Protein AF-A0A9Q3H487-F1 (afdb_monomer_lite)

Structure (mmCIF, N/CA/C/O backbone):
data_AF-A0A9Q3H487-F1
#
_entry.id   AF-A0A9Q3H487-F1
#
loop_
_atom_site.group_PDB
_atom_site.id
_atom_site.type_symbol
_atom_site.label_atom_id
_atom_site.label_alt_id
_atom_site.label_comp_id
_atom_site.label_asym_id
_atom_site.label_entity_id
_atom_site.label_seq_id
_atom_site.pdbx_PDB_ins_code
_atom_site.Cartn_x
_atom_site.Cartn_y
_atom_site.Cartn_z
_atom_site.occupancy
_atom_site.B_iso_or_equiv
_atom_site.auth_seq_id
_atom_site.auth_comp_id
_atom_site.auth_asym_id
_atom_site.auth_atom_id
_atom_site.pdbx_PDB_model_num
ATOM 1 N N . MET A 1 1 ? -5.869 -7.335 19.721 1.00 42.38 1 MET A N 1
ATOM 2 C CA . MET A 1 1 ? -6.870 -6.559 20.500 1.00 42.38 1 MET A CA 1
ATOM 3 C C . MET A 1 1 ? -6.442 -5.082 20.641 1.00 42.38 1 MET A C 1
ATOM 5 O O . MET A 1 1 ? -6.232 -4.655 21.761 1.00 42.38 1 MET A O 1
ATOM 9 N N . ASN A 1 2 ? -6.281 -4.284 19.567 1.00 54.81 2 ASN A N 1
ATOM 10 C CA . ASN A 1 2 ? -5.865 -2.860 19.696 1.00 54.81 2 ASN A CA 1
ATOM 11 C C . ASN A 1 2 ? -6.256 -1.924 18.524 1.00 54.81 2 ASN A C 1
ATOM 13 O O . ASN A 1 2 ? -5.712 -0.834 18.406 1.00 54.81 2 ASN A O 1
ATOM 17 N N . GLU A 1 3 ? -7.222 -2.299 17.685 1.00 57.50 3 GLU A N 1
ATOM 18 C CA . GLU A 1 3 ? -7.500 -1.653 16.380 1.00 57.50 3 GLU A CA 1
ATOM 19 C C . GLU A 1 3 ? -7.966 -0.185 16.430 1.00 57.50 3 GLU A C 1
ATOM 21 O O . GLU A 1 3 ? -7.960 0.493 15.413 1.00 57.50 3 GLU A O 1
ATOM 26 N N . PHE A 1 4 ? -8.350 0.335 17.601 1.00 65.06 4 PHE A N 1
ATOM 27 C CA . PHE A 1 4 ? -8.796 1.727 17.765 1.00 65.06 4 PHE A CA 1
ATOM 28 C C . PHE A 1 4 ? -8.039 2.464 18.873 1.00 65.06 4 PHE A C 1
ATOM 30 O O . PHE A 1 4 ? -8.567 3.415 19.446 1.00 65.06 4 PHE A O 1
ATOM 37 N N . ARG A 1 5 ? -6.822 2.020 19.220 1.00 60.50 5 ARG A N 1
ATOM 38 C CA . ARG A 1 5 ? -6.048 2.618 20.323 1.00 60.50 5 ARG A CA 1
ATOM 39 C C . ARG A 1 5 ? -5.760 4.106 20.132 1.00 60.50 5 ARG A C 1
ATOM 41 O O . ARG A 1 5 ? -5.748 4.841 21.112 1.00 60.50 5 ARG A O 1
ATOM 48 N N . GLU A 1 6 ? -5.576 4.537 18.890 1.00 67.12 6 GLU A N 1
ATOM 49 C CA . GLU A 1 6 ? -5.302 5.935 18.533 1.00 67.12 6 GLU A CA 1
ATOM 50 C C . GLU A 1 6 ? -6.567 6.697 18.099 1.00 67.12 6 GLU A C 1
ATOM 52 O O . GLU A 1 6 ? -6.523 7.892 17.803 1.00 67.12 6 GLU A O 1
ATOM 57 N N . GLY A 1 7 ? -7.722 6.022 18.085 1.00 70.00 7 GLY A N 1
ATOM 58 C CA . GLY A 1 7 ? -8.989 6.599 17.658 1.00 70.00 7 GLY A CA 1
ATOM 59 C C . GLY A 1 7 ? -9.509 7.631 18.656 1.00 70.00 7 GLY A C 1
ATOM 60 O O . GLY A 1 7 ? -9.820 7.311 19.805 1.00 70.00 7 GLY A O 1
ATOM 61 N N . ARG A 1 8 ? -9.669 8.880 18.210 1.00 79.56 8 ARG A N 1
ATOM 62 C CA . ARG A 1 8 ? -10.319 9.933 19.000 1.00 79.56 8 ARG A CA 1
ATOM 63 C C . ARG A 1 8 ? -11.819 9.936 18.722 1.00 79.56 8 ARG A C 1
ATOM 65 O O . ARG A 1 8 ? -12.257 10.249 17.620 1.00 79.56 8 ARG A O 1
ATOM 72 N N . PHE A 1 9 ? -12.617 9.611 19.736 1.00 81.38 9 PHE A N 1
ATOM 73 C CA . PHE A 1 9 ? -14.069 9.784 19.677 1.00 81.38 9 PHE A CA 1
ATOM 74 C C . PHE A 1 9 ? -14.447 11.203 20.091 1.00 81.38 9 PHE A C 1
ATOM 76 O O . PHE A 1 9 ? -13.845 11.759 21.010 1.00 81.38 9 PHE A O 1
ATOM 83 N N . SER A 1 10 ? -15.497 11.752 19.478 1.00 85.31 10 SER A N 1
ATOM 84 C CA . SER A 1 10 ? -16.063 13.030 19.916 1.00 85.31 10 SER A CA 1
ATOM 85 C C . SER A 1 10 ? -16.408 13.005 21.413 1.00 85.31 10 SER A C 1
ATOM 87 O O . SER A 1 10 ? -16.913 12.003 21.942 1.00 85.31 10 SER A O 1
ATOM 89 N N . THR A 1 11 ? -16.160 14.124 22.094 1.00 85.50 11 THR A N 1
ATOM 90 C CA . THR A 1 11 ? -16.510 14.337 23.507 1.00 85.50 11 THR A CA 1
ATOM 91 C C . THR A 1 11 ? -18.019 14.431 23.724 1.00 85.50 11 THR A C 1
ATOM 93 O O . THR A 1 11 ? -18.489 14.149 24.821 1.00 85.50 11 THR A O 1
ATOM 96 N N . THR A 1 12 ? -18.785 14.742 22.676 1.00 91.19 12 THR A N 1
ATOM 97 C CA . THR A 1 12 ? -20.250 14.870 22.720 1.00 91.19 12 THR A CA 1
ATOM 98 C C . THR A 1 12 ? -20.990 13.531 22.733 1.00 91.19 12 THR A C 1
ATOM 100 O O . THR A 1 12 ? -22.189 13.489 22.996 1.00 91.19 12 THR A O 1
ATOM 103 N N . LEU A 1 13 ? -20.298 12.424 22.446 1.00 87.50 13 LEU A N 1
ATOM 104 C CA . LEU A 1 13 ? -20.909 11.100 22.390 1.00 87.50 13 LEU A CA 1
ATOM 105 C C . LEU A 1 13 ? -20.996 10.467 23.779 1.00 87.50 13 LEU A C 1
ATOM 107 O O . LEU A 1 13 ? -19.997 10.336 24.491 1.00 87.50 13 LEU A O 1
ATOM 111 N N . THR A 1 14 ? -22.180 9.957 24.108 1.00 90.62 14 THR A N 1
ATOM 112 C CA . THR A 1 14 ? -22.379 9.122 25.297 1.00 90.62 14 THR A CA 1
ATOM 113 C C . THR A 1 14 ? -21.645 7.785 25.165 1.00 90.62 14 THR A C 1
ATOM 115 O O . THR A 1 14 ? -21.397 7.284 24.062 1.00 90.62 14 THR A O 1
ATOM 118 N N . SER A 1 15 ? -21.355 7.139 26.297 1.00 86.06 15 SER A N 1
ATOM 119 C CA . SER A 1 15 ? -20.694 5.826 26.330 1.00 86.06 15 SER A CA 1
ATOM 120 C C . SER A 1 15 ? -21.438 4.767 25.505 1.00 86.06 15 SER A C 1
ATOM 122 O O . SER A 1 15 ? -20.813 3.966 24.810 1.00 86.06 15 SER A O 1
ATOM 124 N N . LYS A 1 16 ? -22.779 4.801 25.502 1.00 90.19 16 LYS A N 1
ATOM 125 C CA . LYS A 1 16 ? -23.620 3.878 24.721 1.00 90.19 16 LYS A CA 1
ATOM 126 C C . LYS A 1 16 ? -23.464 4.091 23.211 1.00 90.19 16 LYS A C 1
ATOM 128 O O . LYS A 1 16 ? -23.363 3.119 22.465 1.00 90.19 16 LYS A O 1
ATOM 133 N N . GLN A 1 17 ? -23.401 5.346 22.762 1.00 90.44 17 GLN A N 1
ATOM 134 C CA . GLN A 1 17 ? -23.209 5.681 21.347 1.00 90.44 17 GLN A CA 1
ATOM 135 C C . GLN A 1 17 ? -21.810 5.299 20.860 1.00 90.44 17 GLN A C 1
ATOM 137 O O . GLN A 1 17 ? -21.689 4.704 19.792 1.00 90.44 17 GLN A O 1
ATOM 142 N N . LYS A 1 18 ? -20.765 5.550 21.662 1.00 88.62 18 LYS A N 1
ATOM 143 C CA . LYS A 1 18 ? -19.392 5.112 21.347 1.00 88.62 18 LYS A CA 1
ATOM 144 C C . LYS A 1 18 ? -19.317 3.596 21.171 1.00 88.62 18 LYS A C 1
ATOM 146 O O . LYS A 1 18 ? -18.726 3.111 20.210 1.00 88.62 18 LYS A O 1
ATOM 151 N N . LEU A 1 19 ? -19.978 2.844 22.054 1.00 88.50 19 LEU A N 1
ATOM 152 C CA . LEU A 1 19 ? -20.025 1.386 21.970 1.00 88.50 19 LEU A CA 1
ATOM 153 C C . LEU A 1 19 ? -20.770 0.902 20.714 1.00 88.50 19 LEU A C 1
ATOM 155 O O . LEU A 1 19 ? -20.334 -0.043 20.059 1.00 88.50 19 LEU A O 1
ATOM 159 N N . SER A 1 20 ? -21.878 1.560 20.363 1.00 91.12 20 SER A N 1
ATOM 160 C CA . SER A 1 20 ? -22.628 1.272 19.136 1.00 91.12 20 SER A CA 1
ATOM 161 C C . SER A 1 20 ? -21.800 1.553 17.880 1.00 91.12 20 SER A C 1
ATOM 163 O O . SER A 1 20 ? -21.785 0.740 16.957 1.00 91.12 20 SER A O 1
ATOM 165 N N . LEU A 1 21 ? -21.073 2.671 17.860 1.00 88.38 21 LEU A N 1
ATOM 166 C CA . LEU A 1 21 ? -20.193 3.049 16.758 1.00 88.38 21 LEU A CA 1
ATOM 167 C C . LEU A 1 21 ? -19.059 2.034 16.585 1.00 88.38 21 LEU A C 1
ATOM 169 O O . LEU A 1 21 ? -18.841 1.548 15.482 1.00 88.38 21 LEU A O 1
ATOM 173 N N . LEU A 1 22 ? -18.400 1.637 17.676 1.00 88.00 22 LEU A N 1
ATOM 174 C CA . LEU A 1 22 ? -17.369 0.596 17.657 1.00 88.00 22 LEU A CA 1
ATOM 175 C C . LEU A 1 22 ? -17.895 -0.736 17.111 1.00 88.00 22 LEU A C 1
ATOM 177 O O . LEU A 1 22 ? -17.211 -1.392 16.329 1.00 88.00 22 LEU A O 1
ATOM 181 N N . LYS A 1 23 ? -19.115 -1.137 17.493 1.00 90.31 23 LYS A N 1
ATOM 182 C CA . LYS A 1 23 ? -19.755 -2.339 16.936 1.00 90.31 23 LYS A CA 1
ATOM 183 C C . LYS A 1 23 ? -19.975 -2.214 15.429 1.00 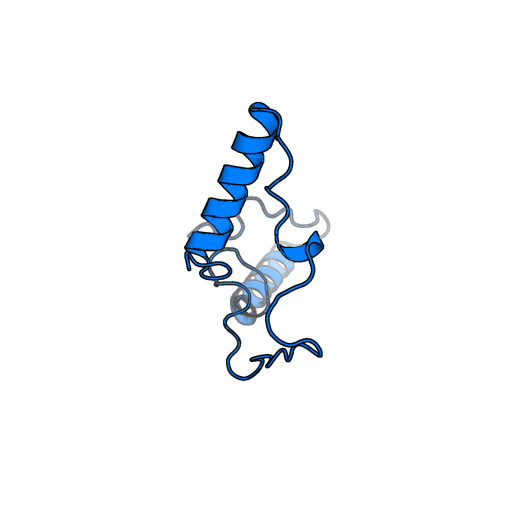90.31 23 LYS A C 1
ATOM 185 O O . LYS A 1 23 ? -19.707 -3.170 14.710 1.00 90.31 23 LYS A O 1
ATOM 190 N N . MET A 1 24 ? -20.434 -1.055 14.957 1.00 90.62 24 MET A N 1
ATOM 191 C CA . MET A 1 24 ? -20.653 -0.794 13.532 1.00 90.62 24 MET A CA 1
ATOM 192 C C . MET A 1 24 ? -19.338 -0.821 12.744 1.00 90.62 24 MET A C 1
ATOM 194 O O . MET A 1 24 ? -19.248 -1.536 11.750 1.00 90.62 24 MET A O 1
ATOM 198 N N . LEU A 1 25 ? -18.305 -0.123 13.225 1.00 87.81 25 LEU A N 1
ATOM 199 C CA . LEU A 1 25 ? -16.983 -0.090 12.592 1.00 87.81 25 LEU A CA 1
ATOM 200 C C . LEU A 1 25 ? -16.372 -1.490 12.498 1.00 87.81 25 LEU A C 1
ATOM 202 O O . LEU A 1 25 ? -15.854 -1.864 11.455 1.00 87.81 25 LEU A O 1
ATOM 206 N N . ARG A 1 26 ? -16.497 -2.299 13.557 1.00 86.06 26 ARG A N 1
ATOM 207 C CA . ARG A 1 26 ? -16.050 -3.699 13.540 1.00 86.06 26 ARG A CA 1
ATOM 208 C C . ARG A 1 26 ? -16.849 -4.560 12.571 1.00 86.06 26 ARG A C 1
ATOM 210 O O . ARG A 1 26 ? -16.265 -5.382 11.879 1.00 86.06 26 ARG A O 1
ATOM 217 N N . LYS A 1 27 ? -18.173 -4.387 12.522 1.00 90.69 27 LYS A N 1
ATOM 218 C CA . LYS A 1 27 ? -19.038 -5.130 11.595 1.00 90.69 27 LYS A CA 1
ATOM 219 C C . LYS A 1 27 ? -18.672 -4.836 10.137 1.00 90.69 27 LYS A C 1
ATOM 221 O O . LYS A 1 27 ? -18.675 -5.749 9.324 1.00 90.69 27 LYS A O 1
ATOM 226 N N . ASN A 1 28 ? -18.350 -3.582 9.831 1.00 88.25 28 ASN A N 1
ATOM 227 C CA . ASN A 1 28 ? -18.009 -3.121 8.486 1.00 88.25 28 ASN A CA 1
ATOM 228 C C . ASN A 1 28 ? -16.494 -3.000 8.261 1.00 88.25 28 ASN A C 1
ATOM 230 O O . ASN A 1 28 ? -16.079 -2.286 7.357 1.00 88.25 28 ASN A O 1
ATOM 234 N N . ARG A 1 29 ? -15.671 -3.698 9.056 1.00 82.12 29 ARG A N 1
ATOM 235 C CA . ARG A 1 29 ? -14.203 -3.683 8.964 1.00 82.12 29 ARG A CA 1
ATOM 236 C C . ARG A 1 29 ? -13.655 -3.772 7.525 1.00 82.12 29 ARG A C 1
ATOM 238 O O . ARG A 1 29 ? -12.852 -2.905 7.199 1.00 82.12 29 ARG A O 1
ATOM 245 N N . PRO A 1 30 ? -14.090 -4.719 6.664 1.00 79.56 30 PRO A N 1
ATOM 246 C CA . PRO A 1 30 ? -13.515 -4.869 5.319 1.00 79.56 30 PRO A CA 1
ATOM 247 C C . PRO A 1 30 ? -13.874 -3.726 4.357 1.00 79.56 30 PRO A C 1
ATOM 249 O O . PRO A 1 30 ? -13.307 -3.618 3.280 1.00 79.56 30 PRO A O 1
ATOM 252 N N . ALA A 1 31 ? -14.831 -2.861 4.711 1.00 82.69 31 ALA A N 1
ATOM 253 C CA . ALA A 1 31 ? -15.166 -1.693 3.896 1.00 82.69 31 ALA A CA 1
ATOM 254 C C . ALA A 1 31 ? -14.191 -0.521 4.106 1.00 82.69 31 ALA A C 1
ATOM 256 O O . ALA A 1 31 ? -14.258 0.471 3.383 1.00 82.69 31 ALA A O 1
ATOM 257 N N . PHE A 1 32 ? -13.317 -0.602 5.112 1.00 79.69 32 PHE A N 1
ATOM 258 C CA . PHE A 1 32 ? -12.329 0.425 5.414 1.00 79.69 32 PHE A CA 1
ATOM 259 C C . PHE A 1 32 ? -10.946 -0.037 4.967 1.00 79.69 32 PHE A C 1
ATOM 261 O O . PHE A 1 32 ? -10.585 -1.195 5.154 1.00 79.69 32 PHE A O 1
ATOM 268 N N . ALA A 1 33 ? -10.145 0.893 4.445 1.00 72.81 33 ALA A N 1
ATOM 269 C CA . ALA A 1 33 ? -8.740 0.663 4.126 1.00 72.81 33 ALA A CA 1
ATOM 270 C C . ALA A 1 33 ? -7.909 0.558 5.419 1.00 72.81 33 ALA A C 1
ATOM 272 O O . ALA A 1 33 ? -7.210 1.488 5.818 1.00 72.81 33 ALA A O 1
ATOM 273 N N . ILE A 1 34 ? -8.052 -0.562 6.125 1.00 71.19 34 ILE A N 1
ATOM 274 C CA . ILE A 1 34 ? -7.217 -0.919 7.269 1.00 71.19 34 ILE A CA 1
ATOM 275 C C . ILE A 1 34 ? -5.969 -1.586 6.694 1.00 71.19 34 ILE A C 1
ATOM 277 O O . ILE A 1 34 ? -6.094 -2.500 5.885 1.00 71.19 34 ILE A O 1
ATOM 281 N N . GLY A 1 35 ? -4.778 -1.144 7.107 1.00 63.25 35 GLY A N 1
ATOM 282 C CA . GLY A 1 35 ? -3.485 -1.551 6.528 1.00 63.25 35 GLY A CA 1
ATOM 283 C C . GLY A 1 35 ? -3.118 -3.041 6.623 1.00 63.25 35 GLY A C 1
ATOM 284 O O . GLY A 1 35 ? -1.985 -3.398 6.338 1.00 63.25 35 GLY A O 1
ATOM 285 N N . GLU A 1 36 ? -4.044 -3.900 7.049 1.00 64.25 36 GLU A N 1
ATOM 286 C CA . GLU A 1 36 ? -3.891 -5.357 7.066 1.00 64.25 36 GLU A CA 1
ATOM 287 C C . GLU A 1 36 ? -4.377 -6.015 5.761 1.00 64.25 36 GLU A C 1
ATOM 289 O O . GLU A 1 36 ? -3.992 -7.149 5.483 1.00 64.25 36 GLU A O 1
ATOM 294 N N . G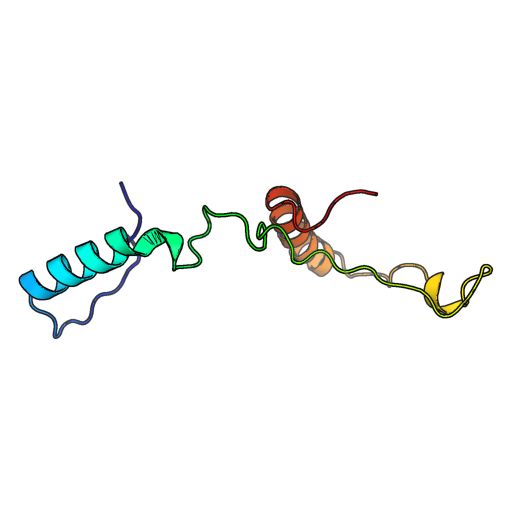LU A 1 37 ? -5.208 -5.336 4.957 1.00 65.94 37 GLU A N 1
ATOM 295 C CA . GLU A 1 37 ? -5.688 -5.875 3.679 1.00 65.94 37 GLU A CA 1
ATOM 296 C C . GLU A 1 37 ? -4.867 -5.334 2.492 1.00 65.94 37 GLU A C 1
ATOM 298 O O . GLU A 1 37 ? -4.634 -4.124 2.403 1.00 65.94 37 GLU A O 1
ATOM 303 N N . PRO A 1 38 ? -4.428 -6.203 1.558 1.00 67.00 38 PRO A N 1
ATOM 304 C CA . PRO A 1 38 ? -3.653 -5.774 0.401 1.00 67.00 38 PRO A CA 1
ATOM 305 C C . PRO A 1 38 ? -4.510 -4.890 -0.511 1.00 67.00 38 PRO A C 1
ATOM 307 O O . PRO A 1 38 ? -5.580 -5.298 -0.974 1.00 67.00 38 PRO A O 1
ATOM 310 N N . LEU A 1 39 ? -4.029 -3.676 -0.791 1.00 67.00 39 LEU A N 1
ATOM 311 C CA . LEU A 1 39 ? -4.681 -2.772 -1.735 1.00 67.00 39 LEU A CA 1
ATOM 312 C C . LEU A 1 39 ? -4.720 -3.412 -3.128 1.00 67.00 39 LEU A C 1
ATOM 314 O O . LEU A 1 39 ? -3.736 -3.970 -3.599 1.00 67.00 39 LEU A O 1
ATOM 318 N N . GLY A 1 40 ? -5.861 -3.302 -3.809 1.00 61.28 40 GLY A N 1
ATOM 319 C CA . GLY A 1 40 ? -5.943 -3.603 -5.240 1.00 61.28 40 GLY A CA 1
ATOM 320 C C . GLY A 1 40 ? -6.004 -5.084 -5.619 1.00 61.28 40 GLY A C 1
ATOM 321 O O . GLY A 1 40 ? -6.049 -5.381 -6.807 1.00 61.28 40 GLY A O 1
ATOM 322 N N . LYS A 1 41 ? -6.118 -6.025 -4.669 1.00 63.78 41 LYS A N 1
ATOM 323 C CA . LYS A 1 41 ? -6.297 -7.464 -4.970 1.00 63.78 41 LYS A CA 1
ATOM 324 C C . LYS A 1 41 ? -7.718 -7.818 -5.460 1.00 63.78 41 LYS A C 1
ATOM 326 O O . LYS A 1 41 ? -8.256 -8.881 -5.144 1.00 63.78 41 LYS A O 1
ATOM 331 N N . MET A 1 42 ? -8.352 -6.917 -6.214 1.00 64.81 42 MET A N 1
ATOM 332 C CA . MET A 1 42 ? -9.657 -7.125 -6.838 1.00 64.81 42 MET A CA 1
ATOM 333 C C . MET A 1 42 ? -9.472 -7.859 -8.165 1.00 64.81 42 MET A C 1
ATOM 335 O O . MET A 1 42 ? -8.974 -7.304 -9.139 1.00 64.81 42 MET A O 1
ATOM 339 N N . ARG A 1 43 ? -9.885 -9.128 -8.206 1.00 68.38 43 ARG A N 1
ATOM 340 C CA . ARG A 1 43 ? -9.849 -9.941 -9.430 1.00 68.38 43 ARG A CA 1
ATOM 341 C C . ARG A 1 43 ? -10.785 -9.355 -10.496 1.00 68.38 43 ARG A C 1
ATOM 343 O O . ARG A 1 43 ? -11.882 -8.914 -10.157 1.00 68.38 43 ARG A O 1
ATOM 350 N N . GLY A 1 44 ? -10.377 -9.404 -11.766 1.00 73.81 44 GLY A N 1
ATOM 351 C CA . GLY A 1 44 ? -11.221 -9.034 -12.911 1.00 73.81 44 GLY A CA 1
ATOM 352 C C . GLY A 1 44 ? -11.100 -7.586 -13.394 1.00 73.81 44 GLY A C 1
ATOM 353 O O . GLY A 1 44 ? -11.902 -7.172 -14.222 1.00 73.81 44 GLY A O 1
ATOM 354 N N . HIS A 1 45 ? -10.119 -6.829 -12.895 1.00 76.50 45 HIS A N 1
ATOM 355 C CA . HIS A 1 45 ? -9.786 -5.476 -13.372 1.00 76.50 45 HIS A CA 1
ATOM 356 C C . HIS A 1 45 ? -8.419 -5.445 -14.070 1.00 76.50 45 HIS A C 1
ATOM 358 O O . HIS A 1 45 ? -7.713 -4.440 -14.031 1.00 76.50 45 HIS A O 1
ATOM 364 N N . ASP A 1 46 ? -8.022 -6.567 -14.667 1.00 81.81 46 ASP A N 1
ATOM 365 C CA . ASP A 1 46 ? -6.787 -6.662 -15.431 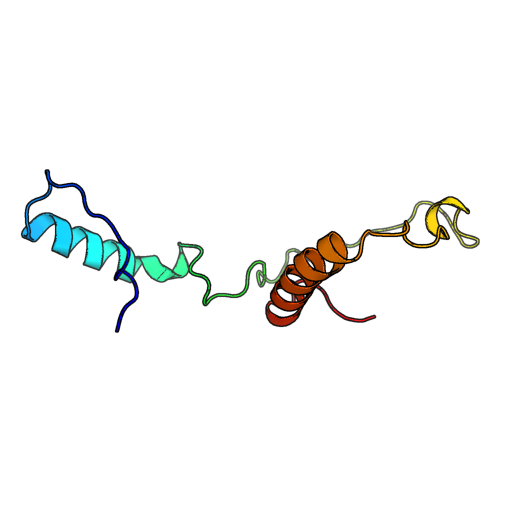1.00 81.81 46 ASP A CA 1
ATOM 366 C C . ASP A 1 46 ? -6.898 -5.785 -16.686 1.00 81.81 46 ASP A C 1
ATOM 368 O O . ASP A 1 46 ? -7.900 -5.823 -17.403 1.00 81.81 46 ASP A O 1
ATOM 372 N N . ILE A 1 47 ? -5.879 -4.961 -16.926 1.00 83.25 47 ILE A N 1
ATOM 373 C CA . ILE A 1 47 ? -5.831 -4.047 -18.068 1.00 83.25 47 ILE A CA 1
ATOM 374 C C . ILE A 1 47 ? -4.820 -4.591 -19.068 1.00 83.25 47 ILE A C 1
ATOM 376 O O . ILE A 1 47 ? -3.648 -4.777 -18.738 1.00 83.25 47 ILE A O 1
ATOM 380 N N . GLU A 1 48 ? -5.260 -4.791 -20.305 1.00 85.81 48 GLU A N 1
ATOM 381 C CA . GLU A 1 48 ? -4.363 -5.050 -21.426 1.00 85.81 48 GLU A CA 1
ATOM 382 C C . GLU A 1 48 ? -3.954 -3.720 -22.061 1.00 85.81 48 GLU A C 1
ATOM 384 O O . GLU A 1 48 ? -4.788 -2.963 -22.561 1.00 85.81 48 GLU A O 1
ATOM 389 N N . LEU A 1 49 ? -2.656 -3.419 -22.010 1.00 84.56 49 LEU A N 1
ATOM 390 C CA . LEU A 1 49 ? -2.075 -2.235 -22.632 1.00 84.56 49 LEU A CA 1
ATOM 391 C C . LEU A 1 49 ? -1.355 -2.645 -23.915 1.00 84.56 49 LEU A C 1
ATOM 393 O O . LEU A 1 49 ? -0.438 -3.466 -23.884 1.00 84.56 49 LEU A O 1
ATOM 397 N N . TYR A 1 50 ? -1.751 -2.034 -25.027 1.00 85.69 50 TYR A N 1
ATOM 398 C CA . TYR A 1 50 ? -1.137 -2.227 -26.335 1.00 85.69 50 TYR A CA 1
ATOM 399 C C . TYR A 1 50 ? -0.308 -0.992 -26.692 1.00 85.69 50 TYR A C 1
ATOM 401 O O . TYR A 1 50 ? -0.727 0.138 -26.447 1.00 85.69 50 TYR A O 1
ATOM 409 N N . LEU A 1 51 ? 0.888 -1.207 -27.241 1.00 79.44 51 LEU A N 1
ATOM 410 C CA . LEU A 1 51 ? 1.700 -0.127 -27.790 1.00 79.44 51 LEU A CA 1
ATOM 411 C C . LEU A 1 51 ? 1.329 0.075 -29.257 1.00 79.44 51 LEU A C 1
ATOM 413 O O . LEU A 1 51 ? 1.373 -0.873 -30.034 1.00 79.44 51 LEU A O 1
ATOM 417 N N . ASP A 1 52 ? 1.080 1.322 -29.649 1.00 82.75 52 ASP A N 1
ATOM 418 C CA . ASP A 1 52 ? 0.865 1.699 -31.055 1.00 82.75 52 ASP A CA 1
ATOM 419 C C . ASP A 1 52 ? 2.170 1.714 -31.880 1.00 82.75 52 ASP A C 1
ATOM 421 O O . ASP A 1 52 ? 2.194 2.157 -33.028 1.00 82.75 52 ASP A O 1
ATOM 425 N N . VAL A 1 53 ? 3.288 1.282 -31.286 1.00 79.50 53 VAL A N 1
ATOM 426 C CA . VAL A 1 53 ? 4.622 1.303 -31.893 1.00 79.50 53 VAL A CA 1
ATOM 427 C C . VAL A 1 53 ? 5.294 -0.059 -31.777 1.00 79.50 53 VAL A C 1
ATOM 429 O O . VAL A 1 53 ? 5.262 -0.701 -30.727 1.00 79.50 53 VAL A O 1
ATOM 432 N N . GLU A 1 54 ? 5.961 -0.469 -32.850 1.00 78.25 54 GLU A N 1
ATOM 433 C CA . GLU A 1 54 ? 6.761 -1.692 -32.896 1.00 78.25 54 GLU A CA 1
ATOM 434 C C . GLU A 1 54 ? 8.233 -1.417 -32.542 1.00 78.25 54 GLU A C 1
ATOM 436 O O . GLU A 1 54 ? 8.704 -0.277 -32.513 1.00 78.25 54 GLU A O 1
ATOM 441 N N . ILE A 1 55 ? 8.988 -2.479 -32.246 1.00 77.81 55 ILE A N 1
ATOM 442 C CA . ILE A 1 55 ? 10.432 -2.390 -31.992 1.00 77.81 55 ILE A CA 1
ATOM 443 C C . ILE A 1 55 ? 11.129 -1.881 -33.272 1.00 77.81 55 ILE A C 1
ATOM 445 O O . ILE A 1 55 ? 10.871 -2.420 -34.347 1.00 77.81 55 ILE A O 1
ATOM 449 N N . PRO A 1 56 ? 12.062 -0.910 -33.185 1.00 81.19 56 PRO A N 1
ATOM 450 C CA . PRO A 1 56 ? 12.693 -0.390 -31.973 1.00 81.19 56 PRO A CA 1
ATOM 451 C C . PRO A 1 56 ? 11.894 0.709 -31.259 1.00 81.19 56 PRO A C 1
ATOM 453 O O . PRO A 1 56 ? 11.557 1.735 -31.837 1.00 81.19 56 PRO A O 1
ATOM 456 N N . TYR A 1 57 ? 11.721 0.539 -29.941 1.00 78.12 57 TYR A N 1
ATOM 457 C CA . TYR A 1 57 ? 11.108 1.547 -29.071 1.00 78.12 57 TYR A CA 1
ATOM 458 C C . TYR A 1 57 ? 11.790 2.916 -29.178 1.00 78.12 57 TYR A C 1
ATOM 460 O O . TYR A 1 57 ? 13.024 2.994 -29.254 1.00 78.12 57 TYR A O 1
ATOM 468 N N . LEU A 1 58 ? 10.985 3.981 -29.092 1.00 80.31 58 LEU A N 1
ATOM 469 C CA . LEU A 1 58 ? 11.446 5.370 -29.109 1.00 80.31 58 LEU A CA 1
ATOM 470 C C . LEU A 1 58 ? 12.579 5.600 -28.088 1.00 80.31 58 LEU A C 1
ATOM 472 O O . LEU A 1 58 ? 12.479 5.121 -26.955 1.00 80.31 58 LEU A O 1
ATOM 476 N N . PRO A 1 59 ? 13.622 6.392 -28.413 1.00 76.88 59 PRO A N 1
ATOM 477 C CA . PRO A 1 59 ? 14.739 6.668 -27.501 1.00 76.88 59 PRO A CA 1
ATOM 478 C C . PRO A 1 59 ? 14.318 7.206 -26.126 1.00 76.88 59 PRO A C 1
ATOM 480 O O . PRO A 1 59 ? 15.010 6.988 -25.135 1.00 76.88 59 PRO A O 1
ATOM 483 N N . MET A 1 60 ? 13.165 7.882 -26.045 1.00 73.06 60 MET A N 1
ATOM 484 C CA . MET A 1 60 ? 12.592 8.375 -24.788 1.00 73.06 60 MET A CA 1
ATOM 485 C C . MET A 1 60 ? 12.283 7.258 -23.784 1.00 73.06 60 MET A C 1
ATOM 487 O O . MET A 1 60 ? 12.394 7.493 -22.586 1.00 73.06 60 MET A O 1
ATOM 491 N N . LEU A 1 61 ? 11.965 6.053 -24.265 1.00 73.19 61 LEU A N 1
ATOM 492 C CA . LEU A 1 61 ? 11.698 4.871 -23.441 1.00 73.19 61 LEU A CA 1
ATOM 493 C C . LEU A 1 61 ? 12.982 4.171 -22.964 1.00 73.19 61 LEU A C 1
ATOM 495 O O . LEU A 1 61 ? 12.915 3.255 -22.156 1.00 73.19 61 LEU A O 1
ATOM 499 N N . ARG A 1 62 ? 14.159 4.591 -23.450 1.00 75.44 62 ARG A N 1
ATOM 500 C CA . ARG A 1 62 ? 15.472 4.018 -23.093 1.00 75.44 62 ARG A CA 1
ATOM 501 C C . ARG A 1 62 ? 16.299 4.924 -22.181 1.00 75.44 62 ARG A C 1
ATOM 503 O O . ARG A 1 62 ? 17.501 4.715 -22.031 1.00 75.44 62 ARG A O 1
ATOM 510 N N . ARG A 1 63 ? 15.696 5.979 -21.632 1.00 78.75 63 ARG A N 1
ATOM 511 C CA . ARG A 1 63 ? 16.419 6.935 -20.790 1.00 78.75 63 ARG A CA 1
ATOM 512 C C . ARG A 1 63 ? 16.835 6.255 -19.481 1.00 78.75 63 ARG A C 1
ATOM 514 O O . ARG A 1 63 ? 16.004 5.571 -18.884 1.00 78.75 63 ARG A O 1
ATOM 521 N N . PRO A 1 64 ? 18.087 6.437 -19.024 1.00 79.12 64 PRO A N 1
ATOM 522 C CA . PRO A 1 64 ? 18.466 5.988 -17.695 1.00 79.12 64 PRO A CA 1
ATOM 523 C C . PRO A 1 64 ? 17.620 6.726 -16.644 1.00 79.12 64 PRO A C 1
ATOM 525 O O . PRO A 1 64 ? 17.175 7.852 -16.903 1.00 79.12 64 PRO A O 1
ATOM 528 N N . PRO A 1 65 ? 17.403 6.121 -15.465 1.00 80.44 65 PRO A N 1
ATOM 529 C CA . PRO A 1 65 ? 16.773 6.822 -14.356 1.00 80.44 65 PRO A CA 1
ATOM 530 C C . PRO A 1 65 ? 17.562 8.095 -14.036 1.00 80.44 65 PRO A C 1
ATOM 532 O O . PRO A 1 65 ? 18.793 8.1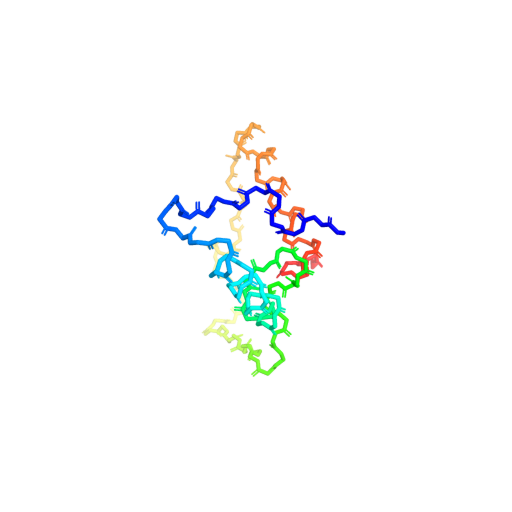28 -14.131 1.00 80.44 65 PRO A O 1
ATOM 535 N N . TYR A 1 66 ? 16.840 9.159 -13.692 1.00 76.81 66 TYR A N 1
ATOM 536 C CA . TYR A 1 66 ? 17.458 10.426 -13.323 1.00 76.81 66 TYR A CA 1
ATOM 537 C C . TYR A 1 66 ? 18.286 10.243 -12.036 1.00 76.81 66 TYR A C 1
ATOM 539 O O . TYR A 1 66 ? 17.855 9.506 -11.150 1.00 76.81 66 TYR A O 1
ATOM 547 N N . PRO A 1 67 ? 19.471 10.867 -11.907 1.00 76.62 67 PRO A N 1
ATOM 548 C CA . PRO A 1 67 ? 20.267 10.755 -10.691 1.00 76.62 67 PRO A CA 1
ATOM 549 C C . PRO A 1 67 ? 19.523 11.362 -9.495 1.00 76.62 67 PRO A C 1
ATOM 551 O O . PRO A 1 67 ? 19.158 12.536 -9.502 1.00 76.62 67 PRO A O 1
ATOM 554 N N . GLU A 1 68 ? 19.324 10.562 -8.452 1.00 75.50 68 GLU A N 1
ATOM 555 C CA . GLU A 1 68 ? 18.647 10.980 -7.223 1.00 75.50 68 GLU A CA 1
ATOM 556 C C . GLU A 1 68 ? 19.639 11.339 -6.112 1.00 75.50 68 GLU A C 1
ATOM 558 O O . GLU A 1 68 ? 20.743 10.796 -6.019 1.00 75.50 68 GLU A O 1
ATOM 563 N N . ILE A 1 69 ? 19.220 12.253 -5.234 1.00 82.69 69 ILE A N 1
ATOM 564 C CA . ILE A 1 69 ? 19.948 12.609 -4.011 1.00 82.69 69 ILE A CA 1
ATOM 565 C C . ILE A 1 69 ? 19.818 11.451 -3.005 1.00 82.69 69 ILE A C 1
ATOM 567 O O . ILE A 1 69 ? 18.751 10.854 -2.875 1.00 82.69 69 ILE A O 1
ATOM 571 N N . LEU A 1 70 ? 20.894 11.141 -2.267 1.00 80.38 70 LEU A N 1
ATOM 572 C CA . LEU A 1 70 ? 20.963 9.987 -1.352 1.00 80.38 70 LEU A CA 1
ATOM 573 C C . LEU A 1 70 ? 19.832 9.935 -0.315 1.00 80.38 70 LEU A C 1
ATOM 575 O O . LEU A 1 70 ? 19.319 8.856 -0.037 1.00 80.38 70 LEU A O 1
ATOM 579 N N . GLU A 1 71 ? 19.446 11.077 0.251 1.00 82.50 71 GLU A N 1
ATOM 580 C CA . GLU A 1 71 ? 18.361 11.132 1.237 1.00 82.50 71 GLU A CA 1
ATOM 581 C C . GLU A 1 71 ? 17.005 10.832 0.595 1.00 82.50 71 GLU A C 1
ATOM 583 O O . GLU A 1 71 ? 16.260 9.993 1.090 1.00 82.50 71 GLU A O 1
ATOM 588 N N . THR A 1 72 ? 16.741 11.405 -0.582 1.00 85.31 72 THR A N 1
ATOM 589 C CA . THR A 1 72 ? 15.527 11.121 -1.359 1.00 85.31 72 THR A CA 1
ATOM 590 C C . THR A 1 72 ? 15.416 9.639 -1.702 1.00 85.31 72 THR A C 1
ATOM 592 O O . THR A 1 72 ? 14.343 9.055 -1.580 1.00 85.31 72 THR A O 1
ATOM 595 N N . ARG A 1 73 ? 16.537 9.004 -2.057 1.00 87.19 73 ARG A N 1
ATOM 596 C CA . ARG A 1 73 ? 16.573 7.573 -2.359 1.00 87.19 73 ARG A CA 1
ATOM 597 C C . ARG A 1 73 ? 16.151 6.714 -1.165 1.00 87.19 73 ARG A C 1
ATOM 599 O O . ARG A 1 73 ? 15.394 5.770 -1.358 1.00 87.19 73 ARG A O 1
ATOM 606 N N . LYS A 1 74 ? 16.619 7.026 0.050 1.00 88.50 74 LYS A N 1
ATOM 607 C CA . LYS A 1 74 ? 16.268 6.267 1.267 1.00 88.50 74 LYS A CA 1
ATOM 608 C C . LYS A 1 74 ? 14.773 6.350 1.578 1.00 88.50 74 LYS A C 1
ATOM 610 O O . LYS A 1 74 ? 14.162 5.337 1.913 1.00 88.50 74 LYS A O 1
ATOM 615 N N . ASP A 1 75 ? 14.190 7.539 1.442 1.00 89.12 75 ASP A N 1
ATOM 616 C CA . ASP A 1 75 ? 12.758 7.747 1.677 1.00 89.12 75 ASP A CA 1
ATOM 617 C C . ASP A 1 75 ? 11.908 7.001 0.638 1.00 89.12 75 ASP A C 1
ATOM 619 O O . ASP A 1 75 ? 10.935 6.332 0.987 1.00 89.12 75 ASP A O 1
ATOM 623 N N . ILE A 1 76 ? 12.312 7.046 -0.636 1.00 89.88 76 ILE A N 1
ATOM 624 C CA . ILE A 1 76 ? 11.655 6.295 -1.715 1.00 89.88 76 ILE A CA 1
ATOM 625 C C . ILE A 1 76 ? 11.786 4.785 -1.489 1.00 89.88 76 ILE A C 1
ATOM 627 O O . ILE A 1 76 ? 10.816 4.053 -1.672 1.00 89.88 76 ILE A O 1
ATOM 631 N N . GLU A 1 77 ? 12.955 4.305 -1.065 1.00 91.25 77 GLU A N 1
ATOM 632 C CA . GLU A 1 77 ? 13.216 2.882 -0.832 1.00 91.25 77 GLU A CA 1
ATOM 633 C C . GLU A 1 77 ? 12.278 2.289 0.224 1.00 91.25 77 GLU A C 1
ATOM 635 O O . GLU A 1 77 ? 11.780 1.176 0.049 1.00 91.25 77 GLU A O 1
ATOM 640 N N . LYS A 1 78 ? 11.943 3.054 1.270 1.00 91.19 78 LYS A N 1
ATOM 641 C CA . LYS A 1 78 ? 10.927 2.647 2.247 1.00 91.19 78 LYS A CA 1
ATOM 642 C C . LYS A 1 78 ? 9.580 2.367 1.573 1.00 91.19 78 LYS A C 1
ATOM 644 O O . LYS A 1 78 ? 8.996 1.311 1.796 1.00 91.19 78 LYS A O 1
ATOM 649 N N . HIS A 1 79 ? 9.116 3.282 0.729 1.00 90.31 79 HIS A N 1
ATOM 650 C CA . HIS A 1 79 ? 7.835 3.138 0.038 1.00 90.31 79 HIS A CA 1
ATOM 651 C C . HIS A 1 79 ? 7.858 2.045 -1.032 1.00 90.31 79 HIS A C 1
ATOM 653 O O . HIS A 1 79 ? 6.872 1.336 -1.205 1.00 90.31 79 HIS A O 1
ATOM 659 N N . ILE A 1 80 ? 8.985 1.854 -1.722 1.00 91.25 80 ILE A N 1
ATOM 660 C CA . ILE A 1 80 ? 9.162 0.733 -2.655 1.00 91.25 80 ILE A CA 1
ATOM 661 C C . ILE A 1 80 ? 8.994 -0.599 -1.919 1.00 91.25 80 ILE A C 1
ATOM 663 O O . ILE A 1 80 ? 8.283 -1.471 -2.413 1.00 91.25 80 ILE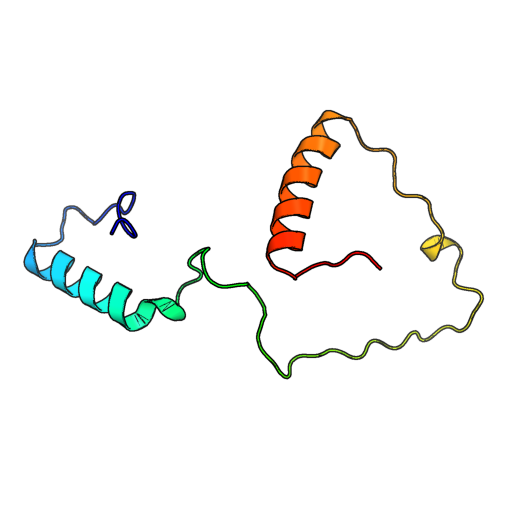 A O 1
ATOM 667 N N . ASN A 1 81 ? 9.602 -0.748 -0.740 1.00 90.75 81 ASN A N 1
ATOM 668 C CA . ASN A 1 81 ? 9.473 -1.967 0.059 1.00 90.75 81 ASN A CA 1
ATOM 669 C C . ASN A 1 81 ? 8.027 -2.200 0.519 1.00 90.75 81 ASN A C 1
ATOM 671 O O . ASN A 1 81 ? 7.523 -3.308 0.373 1.00 90.75 81 ASN A O 1
ATOM 675 N N . GLU A 1 82 ? 7.327 -1.152 0.969 1.00 87.50 82 GLU A N 1
ATOM 676 C CA . GLU A 1 82 ? 5.897 -1.235 1.309 1.00 87.50 82 GLU A CA 1
ATOM 677 C C . GLU A 1 82 ? 5.061 -1.728 0.109 1.00 87.50 82 GLU A C 1
ATOM 679 O O . GLU A 1 82 ? 4.225 -2.617 0.251 1.00 87.50 82 GLU A O 1
ATOM 684 N N . LEU A 1 83 ? 5.314 -1.206 -1.096 1.00 86.44 83 LEU A N 1
ATOM 685 C CA . LEU A 1 83 ? 4.589 -1.607 -2.308 1.00 86.44 83 LEU A CA 1
ATOM 686 C C . LEU A 1 83 ? 4.927 -3.031 -2.783 1.00 86.44 83 LEU A C 1
ATOM 688 O O . LEU A 1 83 ? 4.061 -3.692 -3.363 1.00 86.44 83 LEU A O 1
ATOM 692 N N . LEU A 1 84 ? 6.160 -3.497 -2.556 1.00 87.00 84 LEU A N 1
ATOM 693 C CA . LEU A 1 84 ? 6.577 -4.877 -2.825 1.00 87.00 84 LEU A CA 1
ATOM 694 C C . LEU A 1 84 ? 5.873 -5.858 -1.881 1.00 87.00 84 LEU A C 1
ATOM 696 O O . LEU A 1 84 ? 5.329 -6.858 -2.345 1.00 87.00 84 LEU A O 1
ATOM 700 N N . ASP A 1 85 ? 5.830 -5.554 -0.581 1.00 85.06 85 ASP A N 1
ATOM 701 C CA . ASP A 1 85 ? 5.157 -6.385 0.428 1.00 85.06 85 ASP A CA 1
ATOM 702 C C . ASP A 1 85 ? 3.648 -6.507 0.157 1.00 85.06 85 ASP A C 1
ATOM 704 O O . ASP A 1 85 ? 3.027 -7.533 0.444 1.00 85.06 85 ASP A O 1
ATOM 708 N N . MET A 1 86 ? 3.056 -5.467 -0.438 1.00 79.81 86 MET A N 1
ATOM 709 C CA . MET A 1 86 ? 1.649 -5.435 -0.842 1.00 79.81 86 MET A CA 1
ATOM 710 C C . MET A 1 86 ? 1.366 -6.108 -2.194 1.00 79.81 86 MET A C 1
ATOM 712 O O . MET A 1 86 ? 0.200 -6.175 -2.583 1.00 79.81 86 MET A O 1
ATOM 716 N N . ASP A 1 87 ? 2.390 -6.606 -2.900 1.00 79.56 87 ASP A N 1
ATOM 717 C CA . ASP A 1 87 ? 2.280 -7.219 -4.237 1.00 79.56 87 ASP A CA 1
ATOM 718 C C . ASP A 1 87 ? 1.685 -6.261 -5.294 1.00 79.56 87 ASP A C 1
ATOM 720 O O . ASP A 1 87 ? 1.061 -6.674 -6.270 1.00 79.56 87 ASP A O 1
ATOM 724 N N . VAL A 1 88 ? 1.862 -4.948 -5.090 1.00 82.75 88 VAL A N 1
ATOM 725 C CA . VAL A 1 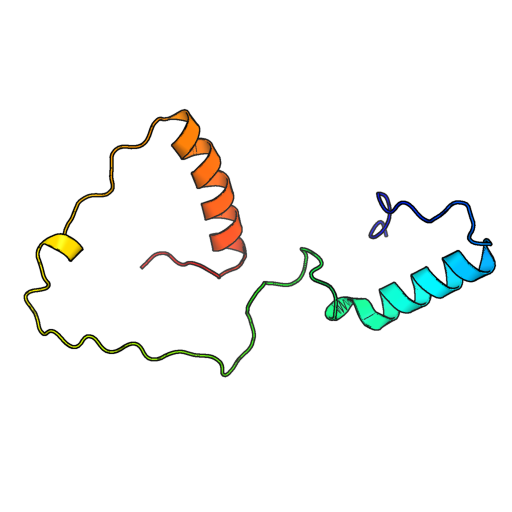88 ? 1.427 -3.898 -6.030 1.00 82.75 88 VAL A CA 1
ATOM 726 C C . VAL A 1 88 ? 2.455 -3.724 -7.147 1.00 82.75 88 VAL A C 1
ATOM 728 O O . VAL A 1 88 ? 2.099 -3.510 -8.305 1.00 82.75 88 VAL A O 1
ATOM 731 N N . ILE A 1 89 ? 3.739 -3.824 -6.801 1.00 87.00 89 ILE A N 1
ATOM 732 C CA . ILE A 1 89 ? 4.854 -3.845 -7.749 1.00 87.00 89 ILE A CA 1
ATOM 733 C C . ILE A 1 89 ? 5.635 -5.146 -7.583 1.00 87.00 89 ILE A C 1
ATOM 735 O O . ILE A 1 89 ? 5.656 -5.736 -6.507 1.00 87.00 89 ILE A O 1
ATOM 739 N N . ARG A 1 90 ? 6.317 -5.582 -8.644 1.00 85.69 90 ARG A N 1
ATOM 740 C CA . ARG A 1 90 ? 7.159 -6.783 -8.625 1.00 85.69 90 ARG A CA 1
ATOM 741 C C . ARG A 1 90 ? 8.450 -6.559 -9.389 1.00 85.69 90 ARG A C 1
ATOM 743 O O . ARG A 1 90 ? 8.499 -5.763 -10.327 1.00 85.69 90 ARG A O 1
ATOM 750 N N . LYS A 1 91 ? 9.479 -7.315 -9.022 1.00 85.81 91 LYS A N 1
ATOM 751 C CA . LYS A 1 91 ? 10.708 -7.400 -9.808 1.00 85.81 91 LYS A CA 1
ATOM 752 C C . LYS A 1 91 ? 10.423 -8.183 -11.094 1.00 85.81 91 LYS A C 1
ATOM 754 O O . LYS A 1 91 ? 9.851 -9.271 -11.026 1.00 85.81 91 LYS A O 1
ATOM 759 N N . ILE A 1 92 ? 10.799 -7.606 -12.233 1.00 80.06 92 ILE A N 1
ATOM 760 C CA . ILE A 1 92 ? 10.656 -8.177 -13.582 1.00 80.06 92 ILE A CA 1
ATOM 761 C C . ILE A 1 92 ? 12.034 -8.517 -14.138 1.00 80.06 92 ILE A C 1
ATOM 763 O O . ILE A 1 92 ? 12.988 -7.774 -13.804 1.00 80.06 92 ILE A O 1
#

Radius of gyration: 22.09 Å; chains: 1; bounding box: 45×25×59 Å

Secondary structure (DSSP, 8-state):
--TTTT----TTS-HHHHHHHHHHHHHTGGGS--TTSPTT--TT-------SSPSSPPGGGGPPPPPPPHHHHHHHHHHHHHHHHTTSS---

Sequence (92 aa):
MNEFREGRFSTTLTSKQKLSLLKMLRKNRPAFAIGEEPLGKMRGHDIELYLDVEIPYLPMLRRPPYPEILETRKDIEKHINELLDMDVIRKI

pLDDT: mean 79.99, std 9.73, range [42.38, 91.25]

Organism: NCBI:txid1389203

Foldseek 3Di:
DCQCVVPDDDPPDDPVRVVVVVVVCVVCVVVDVDVVAQPPPDPPPDDDDDDPDDPPDDVVVVDDPDDDDPVVVVVVVVVVVSCVVSVVDDDD